Protein AF-A0A3N1J0K8-F1 (afdb_monomer)

Secondary structure (DSSP, 8-state):
-HHHHHHHHHHHHHHHHHHHHHHHH-HHHHHHHHHHHHHHHTT-HHHHHHHHHHHHHHHHHHHHHHHHHHHHHHHHH----TTSTTHHHHHHHHHHHHHHHHHHHHHHHTHHHHHHHHHHH--SHHHHHHHHHHHHHHHHHHHHHHHHHHHHHHHTT---GGG--

Solvent-accessible surface area (backbone atoms only — not comparable to full-atom values): 9276 Å² total; per-residue (Å²): 110,74,64,59,54,52,52,50,51,53,53,50,52,53,50,53,52,48,53,51,50,54,47,74,67,35,66,66,52,48,54,53,49,52,51,49,53,44,66,70,29,65,89,41,55,71,56,45,70,53,49,51,60,50,51,52,50,50,52,50,51,50,46,53,50,44,52,53,51,40,50,55,48,42,67,71,68,54,80,70,60,87,91,41,92,58,35,68,57,52,54,52,40,52,52,42,48,56,53,42,53,53,52,45,49,52,59,51,56,58,47,54,59,53,58,59,47,41,73,78,72,46,91,45,72,67,60,43,52,53,50,51,52,51,52,51,52,49,44,55,49,48,52,52,50,50,55,49,50,53,49,50,37,43,77,55,71,70,56,70,78,79,80,80,119

Mean predicted aligned error: 6.99 Å

Foldseek 3Di:
DVVVVVVVVLVVLVVVLVVLVVCLVDVVNLVVVLVVCCVVCVVPLVCVVVVVVVVLVVLLVVLVVLLVVLLVLLVVLFDDDPPDPSVVSVVVSLSSLSSSLSSLVSSLSVLVSVLVSCVVRPPDPVVNVVSVVVSVVSNVSSVVSSVVSQVSCVVRVNNCPPPPD

Sequence (165 aa):
MMEIVKGIGRRLALAMMELLTEMVISPYVWVGLLALVWYLFHPLPELFYIAEPGLFAAIAGLVLWRVRCTDRLSARVGTVRRGSVEEQEADKVLFQFDLTERIAFLAMALLIPAFCLSFMMLDTPWMLWLHHAFLALLLVWHYRLYRRLHRIKKARGYGDDNRLA

Radius of gyration: 19.27 Å; Cα contacts (8 Å, |Δi|>4): 89; chains: 1; bounding box: 50×27×55 Å

Structure (mmCIF, N/CA/C/O backbone):
data_AF-A0A3N1J0K8-F1
#
_entry.id   AF-A0A3N1J0K8-F1
#
loop_
_atom_site.group_PDB
_atom_site.id
_atom_site.type_symbol
_atom_site.label_atom_id
_atom_site.label_alt_id
_atom_site.label_comp_id
_atom_site.label_asym_id
_atom_site.label_entity_id
_atom_site.label_seq_id
_atom_site.pdbx_PDB_ins_code
_atom_site.Cartn_x
_atom_site.Cartn_y
_atom_site.Cartn_z
_atom_site.occupancy
_atom_site.B_iso_or_equiv
_atom_site.auth_seq_id
_atom_site.auth_comp_id
_atom_site.auth_asym_id
_atom_site.auth_atom_id
_atom_site.pdbx_PDB_model_num
ATOM 1 N N . MET A 1 1 ? -3.286 12.299 31.379 1.00 58.03 1 MET A N 1
ATOM 2 C CA . MET A 1 1 ? -2.022 12.587 30.654 1.00 58.03 1 MET A CA 1
ATOM 3 C C . MET A 1 1 ? -1.702 11.535 29.587 1.00 58.03 1 MET A C 1
ATOM 5 O O . MET A 1 1 ? -1.563 11.900 28.429 1.00 58.03 1 MET A O 1
ATOM 9 N N . MET A 1 2 ? -1.661 10.238 29.921 1.00 64.56 2 MET A N 1
ATOM 10 C CA . MET A 1 2 ? -1.313 9.174 28.960 1.00 64.56 2 MET A CA 1
ATOM 11 C C . MET A 1 2 ? -2.321 8.999 27.801 1.00 64.56 2 MET A C 1
ATOM 13 O O . MET A 1 2 ? -1.921 8.656 26.692 1.00 64.56 2 MET A O 1
ATOM 17 N N . GLU A 1 3 ? -3.611 9.282 28.013 1.00 65.19 3 GLU A N 1
ATOM 18 C CA . GLU A 1 3 ? -4.621 9.264 26.936 1.00 65.19 3 GLU A CA 1
ATOM 19 C C . GLU A 1 3 ? -4.502 10.439 25.964 1.00 65.19 3 GLU A C 1
ATOM 21 O O . GLU A 1 3 ? -4.636 10.249 24.759 1.00 65.19 3 GLU A O 1
ATOM 26 N N . ILE A 1 4 ? -4.159 11.629 26.465 1.00 70.75 4 ILE A N 1
ATOM 27 C CA . ILE A 1 4 ? -3.945 12.828 25.642 1.00 70.75 4 ILE A CA 1
ATOM 28 C C . ILE A 1 4 ? -2.750 12.605 24.707 1.00 70.75 4 ILE A C 1
ATOM 30 O O . ILE A 1 4 ? -2.847 12.848 23.508 1.00 70.75 4 ILE A O 1
ATOM 34 N N . VAL A 1 5 ? -1.656 12.037 25.227 1.00 71.56 5 VAL A N 1
ATOM 35 C CA . VAL A 1 5 ? -0.469 11.681 24.430 1.00 71.56 5 VAL A CA 1
ATOM 36 C C . VAL A 1 5 ? -0.805 10.632 23.362 1.00 71.56 5 VAL A C 1
ATOM 38 O O . VAL A 1 5 ? -0.408 10.779 22.206 1.00 71.56 5 VAL A O 1
ATOM 41 N N . LYS A 1 6 ? -1.593 9.600 23.703 1.00 74.75 6 LYS A N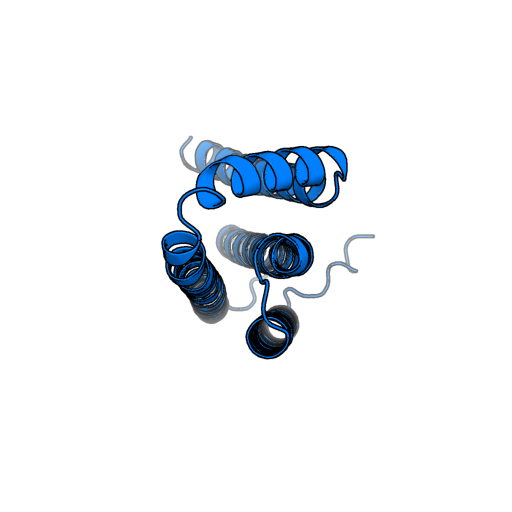 1
ATOM 42 C CA . LYS A 1 6 ? -2.061 8.596 22.728 1.00 74.75 6 LYS A CA 1
ATOM 43 C C . LYS A 1 6 ? -2.966 9.210 21.655 1.00 74.75 6 LYS A C 1
ATOM 45 O O . LYS A 1 6 ? -2.848 8.838 20.490 1.00 74.75 6 LYS A O 1
ATOM 50 N N . GLY A 1 7 ? -3.842 10.143 22.027 1.00 75.50 7 GLY A N 1
ATOM 51 C CA . GLY A 1 7 ? -4.710 10.871 21.100 1.00 75.50 7 GLY A CA 1
ATOM 52 C C . GLY A 1 7 ? -3.922 11.732 20.111 1.00 75.50 7 GLY A C 1
ATOM 53 O O . GLY A 1 7 ? -4.170 11.662 18.908 1.00 75.50 7 GLY A O 1
ATOM 54 N N . ILE A 1 8 ? -2.917 12.469 20.596 1.00 79.56 8 ILE A N 1
ATOM 55 C CA . ILE A 1 8 ? -2.005 13.258 19.752 1.00 79.56 8 ILE A CA 1
ATOM 56 C C . ILE A 1 8 ? -1.236 12.345 18.792 1.00 79.56 8 ILE A C 1
ATOM 58 O O . ILE A 1 8 ? -1.197 12.620 17.596 1.00 79.56 8 ILE A O 1
ATOM 62 N N . GLY A 1 9 ? -0.698 11.222 19.278 1.00 80.81 9 GLY A N 1
ATOM 63 C CA . GLY A 1 9 ? 0.033 10.268 18.439 1.00 80.81 9 GLY A CA 1
ATOM 64 C C . GLY A 1 9 ? -0.813 9.686 17.301 1.00 80.81 9 GLY A C 1
ATOM 65 O O . GLY A 1 9 ? -0.332 9.569 16.177 1.00 80.81 9 GLY A O 1
ATOM 66 N N . ARG A 1 10 ? -2.094 9.375 17.552 1.00 82.88 10 ARG A N 1
ATOM 67 C CA . ARG A 1 10 ? -3.024 8.915 16.502 1.00 82.88 10 ARG A CA 1
ATOM 68 C C . ARG A 1 10 ? -3.274 9.993 15.447 1.00 82.88 10 ARG A C 1
ATOM 70 O O . ARG A 1 10 ? -3.218 9.697 14.257 1.00 82.88 10 ARG A O 1
ATOM 77 N N . ARG A 1 11 ? -3.515 11.236 15.872 1.00 82.06 11 ARG A N 1
ATOM 78 C CA . ARG A 1 11 ? -3.716 12.366 14.949 1.00 82.06 11 ARG A CA 1
ATOM 79 C C . ARG A 1 11 ? -2.477 12.619 14.100 1.00 82.06 11 ARG A C 1
ATOM 81 O O . ARG A 1 11 ? -2.600 12.769 12.893 1.00 82.06 11 ARG A O 1
ATOM 88 N N . LEU A 1 12 ? -1.297 12.591 14.716 1.00 84.88 12 LEU A N 1
ATOM 89 C CA . LEU A 1 12 ? -0.031 12.766 14.014 1.00 84.88 12 LEU A CA 1
ATOM 90 C C . LEU A 1 12 ? 0.206 11.643 12.998 1.00 84.88 12 LEU A C 1
ATOM 92 O O . LEU A 1 12 ? 0.583 11.926 11.869 1.00 84.88 12 LEU A O 1
ATOM 96 N N . ALA A 1 13 ? -0.088 10.389 13.349 1.00 83.56 13 ALA A N 1
ATOM 97 C CA . ALA A 1 13 ? 0.015 9.274 12.411 1.00 83.56 13 ALA A CA 1
ATOM 98 C C . ALA A 1 13 ? -0.920 9.440 11.200 1.00 83.56 13 ALA A C 1
ATOM 100 O O . ALA A 1 13 ? -0.491 9.223 10.070 1.00 83.56 13 ALA A O 1
ATOM 101 N N . LEU A 1 14 ? -2.177 9.850 11.407 1.00 83.62 14 LEU A N 1
ATOM 102 C CA . LEU A 1 14 ? -3.100 10.112 10.297 1.00 83.62 14 LEU A CA 1
ATOM 103 C C . LEU A 1 14 ? -2.645 11.296 9.441 1.00 83.62 14 LEU A C 1
ATOM 105 O O . LEU A 1 14 ? -2.647 11.169 8.221 1.00 83.62 14 LEU A O 1
ATOM 109 N N . ALA A 1 15 ? -2.189 12.386 10.063 1.00 83.31 15 ALA A N 1
ATOM 110 C CA . ALA A 1 15 ? -1.660 13.553 9.361 1.00 83.31 15 ALA A CA 1
ATOM 111 C C . ALA A 1 15 ? -0.405 13.211 8.541 1.00 83.31 15 ALA A C 1
ATOM 113 O O . ALA A 1 15 ? -0.283 13.628 7.396 1.00 83.31 15 ALA A O 1
ATOM 114 N N . MET A 1 16 ? 0.502 12.388 9.078 1.00 86.06 16 MET A N 1
ATOM 115 C CA . MET A 1 16 ? 1.651 11.881 8.321 1.00 86.06 16 MET A CA 1
ATOM 116 C C . MET A 1 16 ? 1.202 11.048 7.119 1.00 86.06 16 MET A C 1
ATOM 118 O O . MET A 1 16 ? 1.747 11.201 6.033 1.00 86.06 16 MET A O 1
ATOM 122 N N . MET A 1 17 ? 0.200 10.182 7.285 1.00 86.12 17 MET A N 1
ATOM 123 C CA . MET A 1 17 ? -0.329 9.378 6.180 1.00 86.12 17 MET A CA 1
ATOM 124 C C . MET A 1 17 ? -1.039 10.227 5.126 1.00 86.12 17 MET A C 1
ATOM 126 O O . MET A 1 17 ? -1.003 9.889 3.948 1.00 86.12 17 MET A O 1
ATOM 130 N N . GLU A 1 18 ? -1.693 11.310 5.533 1.00 84.44 18 GLU A N 1
ATOM 131 C CA . GLU A 1 18 ? -2.292 12.298 4.636 1.00 84.44 18 GLU A CA 1
ATOM 132 C C . GLU A 1 18 ? -1.228 13.024 3.823 1.00 84.44 18 GLU A C 1
ATOM 134 O O . GLU A 1 18 ? -1.276 12.986 2.601 1.00 84.44 18 GLU A O 1
ATOM 139 N N . LEU A 1 19 ? -0.193 13.535 4.488 1.00 86.00 19 LEU A N 1
ATOM 140 C CA . LEU A 1 19 ? 0.949 14.161 3.833 1.00 86.00 19 LEU A CA 1
ATOM 141 C C . LEU A 1 19 ? 1.654 13.197 2.868 1.00 86.00 19 LEU A C 1
ATOM 143 O O . LEU A 1 19 ? 1.990 13.575 1.751 1.00 86.00 19 LEU A O 1
ATOM 147 N N . LEU A 1 20 ? 1.823 11.925 3.247 1.00 86.06 20 LEU A N 1
ATOM 148 C CA . LEU A 1 20 ? 2.346 10.898 2.340 1.00 86.06 20 LEU A CA 1
ATOM 149 C C . LEU A 1 20 ? 1.423 10.666 1.140 1.00 86.06 20 LEU A C 1
ATOM 151 O O . LEU A 1 20 ? 1.910 10.453 0.035 1.00 86.06 20 LEU A O 1
ATOM 155 N N . THR A 1 21 ? 0.108 10.714 1.344 1.00 84.12 21 THR A N 1
ATOM 156 C CA . THR A 1 21 ? -0.886 10.568 0.272 1.00 84.12 21 THR A CA 1
ATOM 157 C C . THR A 1 21 ? -0.820 11.748 -0.695 1.00 84.12 21 THR A C 1
ATOM 159 O O . THR A 1 21 ? -0.795 11.536 -1.903 1.00 84.12 21 THR A O 1
ATOM 162 N N . GLU A 1 22 ? -0.707 12.975 -0.187 1.00 84.88 22 GLU A N 1
ATOM 163 C CA . GLU A 1 22 ? -0.509 14.180 -0.998 1.00 84.88 22 GLU A CA 1
ATOM 164 C C . GLU A 1 22 ? 0.807 14.126 -1.780 1.00 84.88 22 GLU A C 1
ATOM 166 O O . GLU A 1 22 ? 0.832 14.393 -2.983 1.00 84.88 22 GLU A O 1
ATOM 171 N N . MET A 1 23 ? 1.898 13.704 -1.132 1.00 84.19 23 MET A N 1
ATOM 172 C CA . MET A 1 23 ? 3.190 13.497 -1.792 1.00 84.19 23 MET A CA 1
ATOM 173 C C . MET A 1 23 ? 3.098 12.458 -2.912 1.00 84.19 23 MET A C 1
ATOM 175 O O . MET A 1 23 ? 3.633 12.682 -3.992 1.00 84.19 23 MET A O 1
ATOM 179 N N . VAL A 1 24 ? 2.379 11.359 -2.680 1.00 83.88 24 VAL A N 1
ATOM 180 C CA . VAL A 1 24 ? 2.117 10.294 -3.662 1.00 83.88 24 VAL A CA 1
ATOM 181 C C . VAL A 1 24 ? 1.224 10.750 -4.819 1.00 83.88 24 VAL A C 1
ATOM 183 O O . VAL A 1 24 ? 1.204 10.110 -5.864 1.00 83.88 24 VAL A O 1
ATOM 186 N N . ILE A 1 25 ? 0.487 11.849 -4.687 1.00 82.12 25 ILE A N 1
ATOM 187 C CA . ILE A 1 25 ? -0.286 12.426 -5.796 1.00 82.12 25 ILE A CA 1
ATOM 188 C C . ILE A 1 25 ? 0.541 13.488 -6.540 1.00 82.12 25 ILE A C 1
ATOM 190 O O . ILE A 1 25 ? 0.294 13.757 -7.716 1.00 82.12 25 ILE A O 1
ATOM 194 N N . SER A 1 26 ? 1.557 14.066 -5.894 1.00 86.88 26 SER A N 1
ATOM 195 C CA . SER A 1 26 ? 2.379 15.127 -6.471 1.00 86.88 26 SER A CA 1
ATOM 196 C C . SER A 1 26 ? 3.279 14.620 -7.610 1.00 86.88 26 SER A C 1
ATOM 198 O O . SER A 1 26 ? 4.196 13.827 -7.372 1.00 86.88 26 SER A O 1
ATOM 200 N N . PRO A 1 27 ? 3.114 15.122 -8.849 1.00 83.00 27 PRO A N 1
ATOM 201 C CA . PRO A 1 27 ? 3.941 14.701 -9.979 1.00 83.00 27 PRO A CA 1
ATOM 202 C C . PRO A 1 27 ? 5.415 15.090 -9.802 1.00 83.00 27 PRO A C 1
ATOM 204 O O . PRO A 1 27 ? 6.300 14.366 -10.246 1.00 83.00 27 PRO A O 1
ATOM 207 N N . TYR A 1 28 ? 5.705 16.196 -9.109 1.00 88.31 28 TYR A N 1
ATOM 208 C CA . TYR A 1 28 ? 7.078 16.649 -8.869 1.00 88.31 28 TYR A CA 1
ATOM 209 C C . TYR A 1 28 ? 7.846 15.711 -7.939 1.00 88.31 28 TYR A C 1
ATOM 211 O O . TYR A 1 28 ? 9.022 15.431 -8.176 1.00 88.31 28 TYR A O 1
ATOM 219 N N . VAL A 1 29 ? 7.171 15.195 -6.905 1.00 86.50 29 VAL A N 1
ATOM 220 C CA . VAL A 1 29 ? 7.752 14.200 -5.996 1.00 86.50 29 VAL A CA 1
ATOM 221 C C . VAL A 1 29 ? 8.092 12.936 -6.776 1.00 86.50 29 VAL A C 1
ATOM 223 O O . VAL A 1 29 ? 9.187 12.402 -6.617 1.00 86.50 29 VAL A O 1
ATOM 226 N N . TRP A 1 30 ? 7.207 12.505 -7.680 1.00 85.06 30 TRP A N 1
ATOM 227 C CA . TRP A 1 30 ? 7.473 11.353 -8.536 1.00 85.06 30 TRP A CA 1
ATOM 228 C C . TRP A 1 30 ? 8.655 11.550 -9.464 1.00 85.06 30 TRP A C 1
ATOM 230 O O . TRP A 1 30 ? 9.516 10.680 -9.516 1.00 85.06 30 TRP A O 1
ATOM 240 N N . VAL A 1 31 ? 8.730 12.680 -10.167 1.00 87.00 31 VAL A N 1
ATOM 241 C CA . VAL A 1 31 ? 9.854 12.962 -11.071 1.00 87.00 31 VAL A CA 1
ATOM 242 C C . VAL A 1 31 ? 11.176 12.951 -10.303 1.00 87.00 31 VAL A C 1
ATOM 244 O O . VAL A 1 31 ? 12.125 12.301 -10.736 1.00 87.00 31 VAL A O 1
ATOM 247 N N . GLY A 1 32 ? 11.228 13.602 -9.137 1.00 88.75 32 GLY A N 1
ATOM 248 C CA . GLY A 1 32 ? 12.420 13.606 -8.289 1.00 88.75 32 GLY A CA 1
ATOM 249 C C . GLY A 1 32 ? 12.794 12.212 -7.778 1.00 88.75 32 GLY A C 1
ATOM 250 O O . GLY A 1 32 ? 13.961 11.827 -7.837 1.00 88.75 32 GLY A O 1
ATOM 251 N N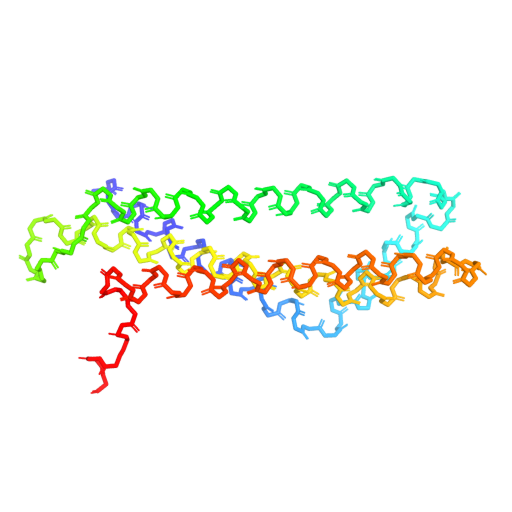 . LEU A 1 33 ? 11.811 11.431 -7.321 1.00 87.12 33 LEU A N 1
ATOM 252 C CA . LEU A 1 33 ? 12.035 10.073 -6.827 1.00 87.12 33 LEU A CA 1
ATOM 253 C C . LEU A 1 33 ? 12.503 9.133 -7.943 1.00 87.12 33 LEU A C 1
ATOM 255 O O . LEU A 1 33 ? 13.465 8.399 -7.747 1.00 87.12 33 LEU A O 1
ATOM 259 N N . LEU A 1 34 ? 11.856 9.170 -9.109 1.00 87.69 34 LEU A N 1
ATOM 260 C CA . LEU A 1 34 ? 12.237 8.368 -10.271 1.00 87.69 34 LEU A CA 1
ATOM 261 C C . LEU A 1 34 ? 13.654 8.718 -10.730 1.00 87.69 34 LEU A C 1
ATOM 263 O O . LEU A 1 34 ? 14.444 7.810 -10.964 1.00 87.69 34 LEU A O 1
ATOM 267 N N . ALA A 1 35 ? 14.007 10.007 -10.785 1.00 87.69 35 ALA A N 1
ATOM 268 C CA . ALA A 1 35 ? 15.359 10.444 -11.124 1.00 87.69 35 ALA A CA 1
ATOM 269 C C . ALA A 1 35 ? 16.401 9.956 -10.103 1.00 87.69 35 ALA A C 1
ATOM 271 O O . ALA A 1 35 ? 17.471 9.494 -10.493 1.00 87.69 35 ALA A O 1
ATOM 272 N N . LEU A 1 36 ? 16.082 10.011 -8.805 1.00 89.44 36 LEU A N 1
ATOM 273 C CA . LEU A 1 36 ? 16.962 9.528 -7.739 1.00 89.44 36 LEU A CA 1
ATOM 274 C C . LEU A 1 36 ? 17.159 8.009 -7.804 1.00 89.44 36 LEU A C 1
ATOM 276 O O . LEU A 1 36 ? 18.290 7.534 -7.746 1.00 89.44 36 LEU A O 1
ATOM 280 N N . VAL A 1 37 ? 16.069 7.248 -7.930 1.00 87.44 37 VAL A N 1
ATOM 281 C CA . VAL A 1 37 ? 16.120 5.786 -8.064 1.00 87.44 37 VAL A CA 1
ATOM 282 C C . VAL A 1 37 ? 16.891 5.415 -9.323 1.00 87.44 37 VAL A C 1
ATOM 284 O O . VAL A 1 37 ? 17.766 4.556 -9.268 1.00 87.44 37 VAL A O 1
ATOM 287 N N . TRP A 1 38 ? 16.635 6.107 -10.434 1.00 85.69 38 TRP A N 1
ATOM 288 C CA . TRP A 1 38 ? 17.373 5.888 -11.665 1.00 85.69 38 TRP A CA 1
ATOM 289 C C . TRP A 1 38 ? 18.871 6.134 -11.480 1.00 85.69 38 TRP A C 1
ATOM 291 O O . TRP A 1 38 ? 19.666 5.247 -11.762 1.00 85.69 38 TRP A O 1
ATOM 301 N N . TYR A 1 39 ? 19.261 7.268 -10.900 1.00 88.06 39 TYR A N 1
ATOM 302 C CA . TYR A 1 39 ? 20.663 7.594 -10.631 1.00 88.06 39 TYR A CA 1
ATOM 303 C C . TYR A 1 39 ? 21.366 6.560 -9.733 1.00 88.06 39 TYR A C 1
ATOM 305 O O . TYR A 1 39 ? 22.517 6.206 -9.982 1.00 88.06 39 TYR A O 1
ATOM 313 N N . LEU A 1 40 ? 20.680 6.055 -8.701 1.00 87.00 40 LEU A N 1
ATOM 314 C CA . LEU A 1 40 ? 21.244 5.084 -7.757 1.00 87.00 40 LEU A CA 1
ATOM 315 C C . LEU A 1 40 ? 21.395 3.680 -8.354 1.00 87.00 40 LEU A C 1
ATOM 317 O O . LEU A 1 40 ? 22.376 2.998 -8.062 1.00 87.00 40 LEU A O 1
ATOM 321 N N . PHE A 1 41 ? 20.427 3.240 -9.158 1.00 85.31 41 PHE A N 1
ATOM 322 C CA . PHE A 1 41 ? 20.342 1.853 -9.623 1.00 85.31 41 PHE A CA 1
ATOM 323 C C . PHE A 1 41 ? 20.790 1.640 -11.070 1.00 85.31 41 PHE A C 1
ATOM 325 O O . PHE A 1 41 ? 21.148 0.518 -11.416 1.00 85.31 41 PHE A O 1
ATOM 332 N N . HIS A 1 42 ? 20.866 2.690 -11.891 1.00 82.06 42 HIS A N 1
ATOM 333 C CA . HIS A 1 42 ? 21.431 2.611 -13.240 1.00 82.06 42 HIS A CA 1
ATOM 334 C C . HIS A 1 42 ? 22.827 1.958 -13.288 1.00 82.06 42 HIS A C 1
ATOM 336 O O . HIS A 1 42 ? 23.057 1.151 -14.187 1.00 82.06 42 HIS A O 1
ATOM 342 N N . PRO A 1 43 ? 23.790 2.248 -12.383 1.00 83.94 43 PRO A N 1
ATOM 343 C CA . PRO A 1 43 ? 25.098 1.589 -12.446 1.00 83.94 43 PRO A CA 1
ATOM 344 C C . PRO A 1 43 ? 25.062 0.106 -12.042 1.00 83.94 43 PRO A C 1
ATOM 346 O O . PRO A 1 43 ? 26.021 -0.611 -12.316 1.00 83.94 43 PRO A O 1
ATOM 349 N N . LEU A 1 44 ? 23.999 -0.357 -11.373 1.00 84.62 44 LEU A N 1
ATOM 350 C CA . LEU A 1 44 ? 23.877 -1.707 -10.813 1.00 84.62 44 LEU A CA 1
ATOM 351 C C . LEU A 1 44 ? 22.448 -2.249 -11.022 1.00 84.62 44 LEU A C 1
ATOM 353 O O . LEU A 1 44 ? 21.711 -2.441 -10.047 1.00 84.62 44 LEU A O 1
ATOM 357 N N . PRO A 1 45 ? 22.041 -2.527 -12.275 1.00 76.94 45 PRO A N 1
ATOM 358 C CA . PRO A 1 45 ? 20.675 -2.945 -12.584 1.00 76.94 45 PRO A CA 1
ATOM 359 C C . PRO A 1 45 ? 20.308 -4.269 -11.897 1.00 76.94 45 PRO A C 1
ATOM 361 O O . PRO A 1 45 ? 19.179 -4.442 -11.453 1.00 76.94 45 PRO A O 1
ATOM 364 N N . GLU A 1 46 ? 21.270 -5.174 -11.691 1.00 81.69 46 GLU A N 1
ATOM 365 C CA . GLU A 1 46 ? 21.082 -6.427 -10.939 1.00 81.69 46 GLU A CA 1
ATOM 366 C C . GLU A 1 46 ? 20.537 -6.208 -9.519 1.00 81.69 46 GLU A C 1
ATOM 368 O O . GLU A 1 46 ? 19.665 -6.951 -9.064 1.00 81.69 46 GLU A O 1
ATOM 373 N N . LEU A 1 47 ? 20.994 -5.157 -8.827 1.00 83.19 47 LEU A N 1
ATOM 374 C CA . LEU A 1 47 ? 20.489 -4.823 -7.496 1.00 83.19 47 LEU A CA 1
ATOM 375 C C . LEU A 1 47 ? 19.040 -4.351 -7.546 1.00 83.19 47 LEU A C 1
ATOM 377 O O . LEU A 1 47 ? 18.278 -4.673 -6.638 1.00 83.19 47 LEU A O 1
ATOM 381 N N . PHE A 1 48 ? 18.648 -3.630 -8.596 1.00 81.88 48 PHE A N 1
ATOM 382 C CA . PHE A 1 48 ? 17.268 -3.195 -8.784 1.00 81.88 48 PHE A CA 1
ATOM 383 C C . PHE A 1 48 ? 16.323 -4.397 -8.904 1.00 81.88 48 PHE A C 1
ATOM 385 O O . PHE A 1 48 ? 15.326 -4.468 -8.183 1.00 81.88 48 PHE A O 1
ATOM 392 N N . TYR A 1 49 ? 16.703 -5.398 -9.706 1.00 78.31 49 TYR A N 1
ATOM 393 C CA . TYR A 1 49 ? 15.919 -6.621 -9.910 1.00 78.31 49 TYR A CA 1
ATOM 394 C C . TYR A 1 49 ? 15.688 -7.446 -8.640 1.00 78.31 49 TYR A C 1
ATOM 396 O O . TYR A 1 49 ? 14.708 -8.183 -8.563 1.00 78.31 49 TYR A O 1
ATOM 404 N N . ILE A 1 50 ? 16.577 -7.353 -7.650 1.00 83.75 50 ILE A N 1
ATOM 405 C CA . ILE A 1 50 ? 16.440 -8.068 -6.373 1.00 83.75 50 ILE A CA 1
ATOM 406 C C . ILE A 1 50 ? 15.740 -7.185 -5.334 1.00 83.75 50 ILE A C 1
ATOM 408 O O . ILE A 1 50 ? 14.864 -7.650 -4.597 1.00 83.75 50 ILE A O 1
ATOM 412 N N . ALA A 1 51 ? 16.116 -5.907 -5.273 1.00 86.56 51 ALA A N 1
ATOM 413 C CA . ALA A 1 51 ? 15.609 -4.966 -4.286 1.00 86.56 51 A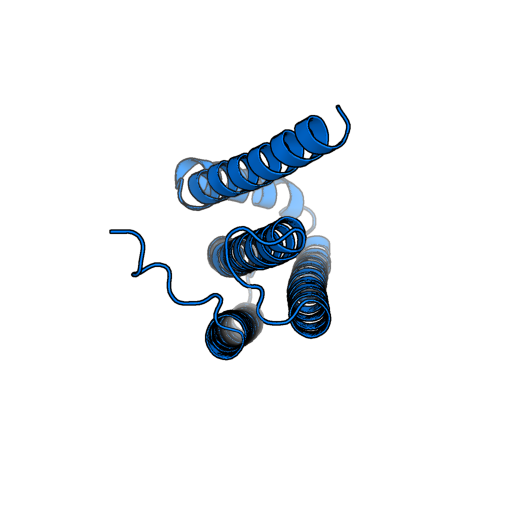LA A CA 1
ATOM 414 C C . ALA A 1 51 ? 14.120 -4.675 -4.485 1.00 86.56 51 ALA A C 1
ATOM 416 O O . ALA A 1 51 ? 13.376 -4.627 -3.506 1.00 86.56 51 ALA A O 1
ATOM 417 N N . GLU A 1 52 ? 13.668 -4.516 -5.729 1.00 89.00 52 GLU A N 1
ATOM 418 C CA . GLU A 1 52 ? 12.283 -4.159 -6.020 1.00 89.00 52 GLU A CA 1
ATOM 419 C C . GLU A 1 52 ? 11.285 -5.261 -5.604 1.00 89.00 52 GLU A C 1
ATOM 421 O O . GLU A 1 52 ? 10.379 -4.964 -4.815 1.00 89.00 52 GLU A O 1
ATOM 426 N N . PRO A 1 53 ? 11.434 -6.540 -6.012 1.00 88.06 53 PRO A N 1
ATOM 427 C CA . PRO A 1 53 ? 10.558 -7.605 -5.528 1.00 88.06 53 PRO A CA 1
ATOM 428 C C . PRO A 1 53 ? 10.616 -7.770 -4.008 1.00 88.06 53 PRO A C 1
ATOM 430 O O . PRO A 1 53 ? 9.585 -8.021 -3.384 1.00 88.06 53 PRO A O 1
ATOM 433 N N . GLY A 1 54 ? 11.795 -7.595 -3.398 1.00 91.56 54 GLY A N 1
ATOM 434 C CA . GLY A 1 54 ? 11.961 -7.631 -1.944 1.00 91.56 54 GLY A CA 1
ATOM 435 C C . GLY A 1 54 ? 11.174 -6.526 -1.236 1.00 91.56 54 GLY A C 1
ATOM 436 O O . GLY A 1 54 ? 10.459 -6.792 -0.266 1.00 91.56 54 GLY A O 1
ATOM 437 N N . LEU A 1 55 ? 11.236 -5.300 -1.760 1.00 91.88 55 LEU A N 1
ATOM 438 C CA . LEU A 1 55 ? 10.467 -4.159 -1.270 1.00 91.88 55 LEU A CA 1
ATOM 439 C C . LEU A 1 55 ? 8.962 -4.416 -1.396 1.00 91.88 55 LEU A C 1
ATOM 441 O O . LEU A 1 55 ? 8.226 -4.253 -0.421 1.00 91.88 55 LEU A O 1
ATOM 445 N N . PHE A 1 56 ? 8.496 -4.879 -2.558 1.00 93.19 56 PHE A N 1
ATOM 446 C CA . PHE A 1 56 ? 7.080 -5.186 -2.757 1.00 93.19 56 PHE A CA 1
ATOM 447 C C . PHE A 1 56 ? 6.598 -6.351 -1.891 1.00 93.19 56 PHE A C 1
ATOM 449 O O . PHE A 1 56 ? 5.491 -6.287 -1.354 1.00 93.19 56 PHE A O 1
ATOM 456 N N . ALA A 1 57 ? 7.420 -7.378 -1.674 1.00 93.19 57 ALA A N 1
ATOM 457 C CA . ALA A 1 57 ? 7.106 -8.465 -0.752 1.00 93.19 57 ALA A CA 1
ATOM 458 C C . ALA A 1 57 ? 6.981 -7.961 0.695 1.00 93.19 57 ALA A C 1
ATOM 460 O O . ALA A 1 57 ? 6.048 -8.350 1.403 1.00 93.19 57 ALA A O 1
ATOM 461 N N . ALA A 1 58 ? 7.866 -7.056 1.126 1.00 94.00 58 ALA A N 1
ATOM 462 C CA . ALA A 1 58 ? 7.796 -6.434 2.445 1.00 94.00 58 ALA A CA 1
ATOM 463 C C . ALA A 1 58 ? 6.534 -5.568 2.605 1.00 94.00 58 ALA A C 1
ATOM 465 O O . ALA A 1 58 ? 5.823 -5.697 3.604 1.00 94.00 58 ALA A O 1
ATOM 466 N N . ILE A 1 59 ? 6.204 -4.743 1.604 1.00 93.31 59 ILE A N 1
ATOM 467 C CA . ILE A 1 59 ? 4.990 -3.911 1.592 1.00 93.31 59 ILE A CA 1
ATOM 468 C C . ILE A 1 59 ? 3.733 -4.787 1.604 1.00 93.31 59 ILE A C 1
ATOM 470 O O . ILE A 1 59 ? 2.822 -4.556 2.402 1.00 93.31 59 ILE A O 1
ATOM 474 N N . ALA A 1 60 ? 3.678 -5.826 0.770 1.00 92.31 60 ALA A N 1
ATOM 475 C CA . ALA A 1 60 ? 2.573 -6.775 0.757 1.00 92.31 60 ALA A CA 1
ATOM 476 C C . ALA A 1 60 ? 2.432 -7.4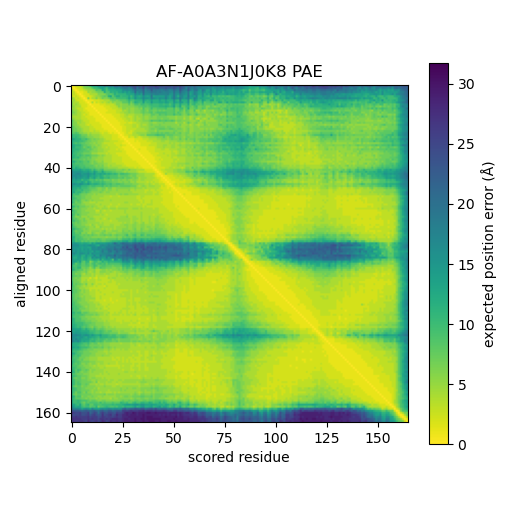66 2.124 1.00 92.31 60 ALA A C 1
ATOM 478 O O . ALA A 1 60 ? 1.351 -7.467 2.718 1.00 92.31 60 ALA A O 1
ATOM 479 N N . GLY A 1 61 ? 3.529 -7.976 2.687 1.00 93.88 61 GLY A N 1
ATOM 480 C CA . GLY A 1 61 ? 3.555 -8.563 4.026 1.00 93.88 61 GLY A CA 1
ATOM 481 C C . GLY A 1 61 ? 3.017 -7.609 5.096 1.00 93.88 61 GLY A C 1
ATOM 482 O O . GLY A 1 61 ? 2.167 -8.004 5.900 1.00 93.88 61 GLY A O 1
ATOM 483 N N . LEU A 1 62 ? 3.434 -6.340 5.053 1.00 93.50 62 LEU A N 1
ATOM 484 C CA . LEU A 1 62 ? 2.961 -5.289 5.950 1.00 93.50 62 LEU A CA 1
ATOM 485 C C . LEU A 1 62 ? 1.450 -5.069 5.809 1.00 93.50 62 LEU A C 1
ATOM 487 O O . LEU A 1 62 ? 0.739 -5.119 6.812 1.00 93.50 62 LEU A O 1
ATOM 491 N N . VAL A 1 63 ? 0.936 -4.874 4.591 1.00 92.88 63 VAL A N 1
ATOM 492 C CA . VAL A 1 63 ? -0.504 -4.669 4.343 1.00 92.88 63 VAL A CA 1
ATOM 493 C C . VAL A 1 63 ? -1.311 -5.864 4.847 1.00 92.88 63 VAL A C 1
ATOM 495 O O . VAL A 1 63 ? -2.294 -5.691 5.570 1.00 92.88 63 VAL A O 1
ATOM 498 N N . LEU A 1 64 ? -0.883 -7.089 4.531 1.00 93.19 64 LEU A N 1
ATOM 499 C CA . LEU A 1 64 ? -1.559 -8.307 4.976 1.00 93.19 64 LEU A CA 1
ATOM 500 C C . LEU A 1 64 ? -1.574 -8.424 6.502 1.00 93.19 64 LEU A C 1
ATOM 502 O O . LEU A 1 64 ? -2.604 -8.760 7.093 1.00 93.19 64 LEU A O 1
ATOM 506 N N . TRP A 1 65 ? -0.435 -8.161 7.142 1.00 94.06 65 TRP A N 1
ATOM 507 C CA . TRP A 1 65 ? -0.317 -8.177 8.593 1.00 94.06 65 TRP A CA 1
ATOM 508 C C . TRP A 1 65 ? -1.235 -7.136 9.236 1.00 94.06 65 TRP A C 1
ATOM 510 O O . TRP A 1 65 ? -1.988 -7.475 10.149 1.00 94.06 65 TRP A O 1
ATOM 520 N N . ARG A 1 66 ? -1.259 -5.905 8.712 1.00 92.50 66 ARG A N 1
ATOM 521 C CA . ARG A 1 66 ? -2.135 -4.827 9.191 1.00 92.50 66 ARG A CA 1
ATOM 522 C C . ARG A 1 66 ? -3.609 -5.195 9.054 1.00 92.50 66 ARG A C 1
ATOM 524 O O . ARG A 1 66 ? -4.331 -5.111 10.041 1.00 92.50 66 ARG A O 1
ATOM 531 N N . VAL A 1 67 ? -4.038 -5.708 7.897 1.00 90.62 67 VAL A N 1
ATOM 532 C CA . VAL A 1 67 ? -5.417 -6.190 7.690 1.00 90.62 67 VAL A CA 1
ATOM 533 C C . VAL A 1 67 ? -5.783 -7.271 8.711 1.00 90.62 67 VAL A C 1
ATOM 535 O O . VAL A 1 67 ? -6.847 -7.198 9.320 1.00 90.62 67 VAL A O 1
ATOM 538 N N . ARG A 1 68 ? -4.901 -8.250 8.956 1.00 91.69 68 ARG A N 1
ATOM 539 C CA . ARG A 1 68 ? -5.141 -9.313 9.951 1.00 91.69 68 ARG A CA 1
ATOM 540 C C . ARG A 1 68 ? -5.207 -8.781 11.382 1.00 91.69 68 ARG A C 1
ATOM 542 O O . ARG A 1 68 ? -6.040 -9.245 12.158 1.00 91.69 68 ARG A O 1
ATOM 549 N N . CYS A 1 69 ? -4.334 -7.848 11.750 1.00 90.12 69 CYS A N 1
ATOM 550 C CA . CYS A 1 69 ? -4.349 -7.233 13.075 1.00 90.12 69 CYS A CA 1
ATOM 551 C C . CYS A 1 69 ? -5.627 -6.419 13.297 1.00 90.12 69 CYS A C 1
ATOM 553 O O . CYS A 1 69 ? -6.243 -6.551 14.352 1.00 90.12 69 CYS A O 1
ATOM 555 N N . THR A 1 70 ? -6.055 -5.641 12.302 1.00 89.88 70 THR A N 1
ATOM 556 C CA . THR A 1 70 ? -7.292 -4.853 12.358 1.00 89.88 70 THR A CA 1
ATOM 557 C C . THR A 1 70 ? -8.524 -5.752 12.446 1.00 89.88 70 THR A C 1
ATOM 559 O O . THR A 1 70 ? -9.375 -5.530 13.302 1.00 89.88 70 THR A O 1
ATOM 562 N N . ASP A 1 71 ? -8.582 -6.828 11.655 1.00 89.06 71 ASP A N 1
ATOM 563 C CA . ASP A 1 71 ? -9.659 -7.825 11.724 1.00 89.06 71 ASP A CA 1
ATOM 564 C C . ASP A 1 71 ? -9.746 -8.457 13.124 1.00 89.06 71 ASP A C 1
ATOM 566 O O . ASP A 1 71 ? -10.789 -8.397 13.776 1.00 89.06 71 ASP A O 1
ATOM 570 N N . ARG A 1 72 ? -8.617 -8.952 13.656 1.00 88.38 72 ARG A N 1
ATOM 571 C CA . ARG A 1 72 ? -8.539 -9.530 15.010 1.00 88.38 72 ARG A CA 1
ATOM 572 C C . ARG A 1 72 ? -8.939 -8.544 16.102 1.00 88.38 72 ARG A C 1
ATOM 574 O O . ARG A 1 72 ? -9.593 -8.948 17.059 1.00 88.38 72 ARG A O 1
ATOM 581 N N . LEU A 1 73 ? -8.532 -7.281 15.986 1.00 86.81 73 LEU A N 1
ATOM 582 C CA . LEU A 1 73 ? -8.899 -6.248 16.950 1.00 86.81 73 LEU A CA 1
ATOM 583 C C . LEU A 1 73 ? -10.405 -5.966 16.893 1.00 86.81 73 LEU A C 1
ATOM 585 O O . LEU A 1 73 ? -11.058 -5.983 17.931 1.00 86.81 73 LEU A O 1
ATOM 589 N N . SER A 1 74 ? -10.962 -5.798 15.690 1.00 86.06 74 SER A N 1
ATOM 590 C CA . SER A 1 74 ? -12.399 -5.560 15.500 1.00 86.06 74 SER A CA 1
ATOM 591 C C . SER A 1 74 ? -13.257 -6.724 16.007 1.00 86.06 74 SER A C 1
ATOM 593 O O . SER A 1 74 ? -14.323 -6.515 16.575 1.00 86.06 74 SER A O 1
ATOM 595 N N . ALA A 1 75 ? -12.767 -7.960 15.861 1.00 84.44 75 ALA A N 1
ATOM 596 C CA . ALA A 1 75 ? -13.449 -9.157 16.334 1.00 84.44 75 ALA A CA 1
ATOM 597 C C . ALA A 1 75 ? -13.463 -9.277 17.865 1.00 84.44 75 ALA A C 1
ATOM 599 O O . ALA A 1 75 ? -14.394 -9.868 18.402 1.00 84.44 75 ALA A O 1
ATOM 600 N N . ARG A 1 76 ? -12.445 -8.745 18.556 1.00 85.50 76 ARG A N 1
ATOM 601 C CA . ARG A 1 76 ? -12.368 -8.757 20.026 1.00 85.50 76 ARG A CA 1
ATOM 602 C C . ARG A 1 76 ? -13.261 -7.701 20.669 1.00 85.50 76 ARG A C 1
ATOM 604 O O . ARG A 1 76 ? -13.873 -7.999 21.682 1.00 85.50 76 ARG A O 1
ATOM 611 N N . VAL A 1 77 ? -13.304 -6.499 20.096 1.00 82.25 77 VAL A N 1
ATOM 612 C CA . VAL A 1 77 ? -14.055 -5.364 20.660 1.00 82.25 77 VAL A CA 1
ATOM 613 C C . VAL A 1 77 ? -15.553 -5.468 20.344 1.00 82.25 77 VAL A C 1
ATOM 615 O O . VAL A 1 77 ? -16.381 -5.136 21.182 1.00 82.25 77 VAL A O 1
ATOM 618 N N . GLY A 1 78 ? -15.926 -5.981 19.166 1.00 74.38 78 GLY A N 1
ATOM 619 C CA . GLY A 1 78 ? -17.336 -6.082 18.773 1.00 74.38 78 GLY A CA 1
ATOM 620 C C . GLY A 1 78 ? -17.996 -4.713 18.554 1.00 74.38 78 GLY A C 1
ATOM 621 O O . GLY A 1 78 ? -17.321 -3.725 18.283 1.00 74.38 78 GLY A O 1
ATOM 622 N N . THR A 1 79 ? -19.327 -4.653 18.618 1.00 69.00 79 THR A N 1
ATOM 623 C CA . THR A 1 79 ? -20.092 -3.402 18.467 1.00 69.00 79 THR A CA 1
ATOM 624 C C . THR A 1 79 ? -20.385 -2.793 19.830 1.00 69.00 79 THR A C 1
ATOM 626 O O . THR A 1 79 ? -21.068 -3.414 20.644 1.00 69.00 79 THR A O 1
ATOM 629 N N . VAL A 1 80 ? -19.922 -1.567 20.055 1.00 68.44 80 VAL A N 1
ATOM 630 C CA . VAL A 1 80 ? -20.061 -0.862 21.334 1.00 68.44 80 VAL A CA 1
ATOM 631 C C . VAL A 1 80 ? -21.108 0.251 21.225 1.00 68.44 80 VAL A C 1
ATOM 633 O O . VAL A 1 80 ? -21.222 0.912 20.191 1.00 68.44 80 VAL A O 1
ATOM 636 N N . ARG A 1 81 ? -21.889 0.473 22.291 1.00 65.31 81 ARG A N 1
ATOM 637 C CA . ARG A 1 81 ? -22.877 1.562 22.354 1.00 65.31 81 ARG A CA 1
ATOM 638 C C . ARG A 1 81 ? -22.179 2.901 22.618 1.00 65.31 81 ARG A C 1
ATOM 640 O O . ARG A 1 81 ? -21.347 3.003 23.515 1.00 65.31 81 ARG A O 1
ATOM 647 N N . ARG A 1 82 ? -22.563 3.938 21.871 1.00 61.09 82 ARG A N 1
ATOM 648 C CA . ARG A 1 82 ? -22.073 5.317 22.042 1.00 61.09 82 ARG A CA 1
ATOM 649 C C . ARG A 1 82 ? -22.344 5.830 23.465 1.00 61.09 82 ARG A C 1
ATOM 651 O O . ARG A 1 82 ? -23.449 5.623 23.971 1.00 61.09 82 ARG A O 1
ATOM 658 N N . GLY A 1 83 ? -21.365 6.480 24.093 1.00 62.78 83 GLY A N 1
ATOM 659 C CA . GLY A 1 83 ? -21.425 6.971 25.474 1.00 62.78 83 GLY A CA 1
ATOM 660 C C . GLY A 1 83 ? -21.125 5.924 26.554 1.00 62.78 83 GLY A C 1
ATOM 661 O O . GLY A 1 83 ? -21.288 6.216 27.738 1.00 62.78 83 GLY A O 1
ATOM 662 N N . SER A 1 84 ? -20.728 4.705 26.178 1.00 69.12 84 SER A N 1
ATOM 663 C CA . SER A 1 84 ? -20.286 3.679 27.131 1.00 69.12 84 SER A CA 1
ATOM 664 C C . SER A 1 84 ? -18.789 3.801 27.435 1.00 69.12 84 SER A C 1
ATOM 666 O O . SER A 1 84 ? -18.024 4.384 26.670 1.00 69.12 84 SER A O 1
ATOM 668 N N . VAL A 1 85 ? -18.350 3.202 28.544 1.00 68.88 85 VAL A N 1
ATOM 669 C CA . VAL A 1 85 ? -16.932 3.178 28.957 1.00 68.88 85 VAL A CA 1
ATOM 670 C C . VAL A 1 85 ? -16.039 2.493 27.904 1.00 68.88 85 VAL A C 1
ATOM 672 O O . VAL A 1 85 ? -14.850 2.780 27.803 1.00 68.88 85 VAL A O 1
ATOM 675 N N . GLU A 1 86 ? -16.628 1.637 27.070 1.00 74.50 86 GLU A N 1
ATOM 676 C CA . GLU A 1 86 ? -15.966 0.865 26.014 1.00 74.50 86 GLU A CA 1
ATOM 677 C C . GLU A 1 86 ? -15.801 1.657 24.695 1.00 74.50 86 GLU A C 1
ATOM 679 O O . GLU A 1 86 ? -15.149 1.182 23.763 1.00 74.50 86 GLU A O 1
ATOM 684 N N . GLU A 1 87 ? -16.355 2.875 24.582 1.00 77.06 87 GLU A N 1
ATOM 685 C CA . GLU A 1 87 ? -16.305 3.705 23.360 1.00 77.06 87 GLU A CA 1
ATOM 686 C C . GLU A 1 87 ? -14.863 3.994 22.908 1.00 77.06 87 GLU A C 1
ATOM 688 O O . GLU A 1 87 ? -14.553 3.958 21.715 1.00 77.06 87 GLU A O 1
ATOM 693 N N . GLN A 1 88 ? -13.935 4.149 23.856 1.00 77.19 88 GLN A N 1
ATOM 694 C CA . GLN A 1 88 ? -12.514 4.339 23.550 1.00 77.19 88 GLN A CA 1
ATOM 695 C C . GLN A 1 88 ? -11.880 3.147 22.808 1.00 77.19 88 GLN A C 1
ATOM 697 O O . GLN A 1 88 ? -10.910 3.315 22.051 1.00 77.19 88 GLN A O 1
ATOM 702 N N . GLU A 1 89 ? -12.387 1.931 23.029 1.00 80.69 89 GLU A N 1
ATOM 703 C CA . GLU A 1 89 ? -11.918 0.738 22.326 1.00 80.69 89 GLU A CA 1
ATOM 704 C C . GLU A 1 89 ? -12.446 0.699 20.891 1.00 80.69 89 GLU A C 1
ATOM 706 O O . GLU A 1 89 ? -11.693 0.360 19.973 1.00 80.69 89 GLU A O 1
ATOM 711 N N . ALA A 1 90 ? -13.688 1.136 20.675 1.00 81.44 90 ALA A N 1
ATOM 712 C CA . ALA A 1 90 ? -14.272 1.287 19.345 1.00 81.44 90 ALA A CA 1
ATOM 713 C C . ALA A 1 90 ? -13.543 2.361 18.514 1.00 81.44 90 ALA A C 1
ATOM 715 O O . ALA A 1 90 ? -13.187 2.104 17.363 1.00 81.44 90 ALA A O 1
ATOM 716 N N . ASP A 1 91 ? -13.191 3.503 19.112 1.00 82.25 91 ASP A N 1
ATOM 717 C CA . ASP A 1 91 ? -12.378 4.541 18.456 1.00 82.25 91 ASP A CA 1
ATOM 718 C C . ASP A 1 91 ? -10.996 4.024 18.045 1.00 82.25 91 ASP A C 1
ATOM 720 O O . ASP A 1 91 ? -10.436 4.385 17.004 1.00 82.25 91 ASP A O 1
ATOM 724 N N . LYS A 1 92 ? -10.406 3.147 18.866 1.00 84.50 92 LYS A N 1
ATOM 725 C CA . LYS A 1 92 ? -9.135 2.499 18.533 1.00 84.50 92 LYS A CA 1
ATOM 726 C C . LYS A 1 92 ? -9.289 1.567 17.332 1.00 84.50 92 LYS A C 1
ATOM 728 O O . LYS A 1 92 ? -8.373 1.513 16.514 1.00 84.50 92 LYS A O 1
ATOM 733 N N . VAL A 1 93 ? -10.400 0.839 17.228 1.00 87.25 93 VAL A N 1
ATOM 734 C CA . VAL A 1 93 ? -10.699 -0.027 16.078 1.00 87.25 93 VAL A CA 1
ATOM 735 C C . VAL A 1 93 ? -10.858 0.806 14.805 1.00 87.25 93 VAL A C 1
ATOM 737 O O . VAL A 1 93 ? -10.198 0.498 13.812 1.00 87.25 93 VAL A O 1
ATOM 740 N N . LEU A 1 94 ? -11.641 1.889 14.853 1.00 86.19 94 LEU A N 1
ATOM 741 C CA . LEU A 1 94 ? -11.830 2.818 13.730 1.00 86.19 94 LEU A CA 1
ATOM 742 C C . LEU A 1 94 ? -10.501 3.393 13.234 1.00 86.19 94 LEU A C 1
ATOM 744 O O . LEU A 1 94 ? -10.173 3.265 12.057 1.00 86.19 94 LEU A O 1
ATOM 748 N N . PHE A 1 95 ? -9.663 3.890 14.148 1.00 87.44 95 PHE A N 1
ATOM 749 C CA . PHE A 1 95 ? -8.322 4.369 13.805 1.00 87.44 95 PHE A CA 1
ATOM 750 C C . PHE A 1 95 ? -7.472 3.304 13.090 1.00 87.44 95 PHE A C 1
ATOM 752 O O . PHE A 1 95 ? -6.732 3.614 12.156 1.00 87.44 95 PHE A O 1
ATOM 759 N N . GLN A 1 96 ? -7.543 2.037 13.517 1.00 89.44 96 GLN A N 1
ATOM 760 C CA . GLN A 1 96 ? -6.790 0.966 12.858 1.00 89.44 96 GLN A CA 1
ATOM 761 C C . GLN A 1 96 ? -7.338 0.653 11.464 1.00 89.44 96 GLN A C 1
ATOM 763 O O . GLN A 1 96 ? -6.533 0.361 10.576 1.00 89.44 96 GLN A O 1
ATOM 768 N N . PHE A 1 97 ? -8.656 0.732 11.253 1.00 89.94 97 PHE A N 1
ATOM 769 C CA . PHE A 1 97 ? -9.254 0.614 9.922 1.00 89.94 97 PHE A CA 1
ATOM 770 C C . PHE A 1 97 ? -8.750 1.718 8.996 1.00 89.94 97 PHE A C 1
ATOM 772 O O . PHE A 1 97 ? -8.138 1.390 7.981 1.00 89.94 97 PHE A O 1
ATOM 779 N N . ASP A 1 98 ? -8.881 2.984 9.388 1.00 87.94 98 ASP A N 1
ATOM 780 C CA . ASP A 1 98 ? -8.477 4.126 8.559 1.00 87.94 98 ASP A CA 1
ATOM 781 C C . ASP A 1 98 ? -6.978 4.100 8.238 1.00 87.94 98 ASP A C 1
ATOM 783 O O . ASP A 1 98 ? -6.563 4.284 7.093 1.00 87.94 98 ASP A O 1
ATOM 787 N N . LEU A 1 99 ? -6.139 3.791 9.232 1.00 89.12 99 LEU A N 1
ATOM 788 C CA . LEU A 1 99 ? -4.700 3.651 9.017 1.00 89.12 99 LEU A CA 1
ATOM 789 C C . LEU A 1 99 ? -4.384 2.507 8.041 1.00 89.12 99 LEU A C 1
ATOM 791 O O . LEU A 1 99 ? -3.499 2.632 7.199 1.00 89.12 99 LEU A O 1
ATOM 795 N N . THR A 1 100 ? -5.092 1.380 8.142 1.00 90.94 100 THR A N 1
ATOM 796 C CA . THR A 1 100 ? -4.880 0.236 7.241 1.00 90.94 100 THR A CA 1
ATOM 797 C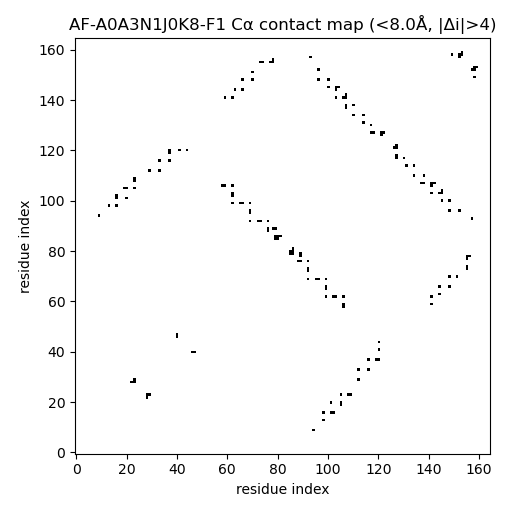 C . THR A 1 100 ? -5.354 0.546 5.820 1.00 90.94 100 THR A C 1
ATOM 799 O O . THR A 1 100 ? -4.675 0.162 4.870 1.00 90.94 100 THR A O 1
ATOM 802 N N . GLU A 1 101 ? -6.467 1.266 5.665 1.00 90.56 101 GLU A N 1
ATOM 803 C CA . GLU A 1 101 ? -6.962 1.733 4.366 1.00 90.56 101 GLU A CA 1
ATOM 804 C C . GLU A 1 101 ? -5.946 2.657 3.686 1.00 90.56 101 GLU A C 1
ATOM 806 O O . GLU A 1 101 ? -5.592 2.416 2.531 1.00 90.56 101 GLU A O 1
ATOM 811 N N . ARG A 1 102 ? -5.392 3.636 4.414 1.00 88.81 102 ARG A N 1
ATOM 812 C CA . ARG A 1 102 ? -4.354 4.542 3.892 1.00 88.81 102 ARG A CA 1
ATOM 813 C C . ARG A 1 102 ? -3.072 3.799 3.503 1.00 88.81 102 ARG A C 1
ATOM 815 O O . ARG A 1 102 ? -2.527 4.050 2.435 1.00 88.81 102 ARG A O 1
ATOM 822 N N . ILE A 1 103 ? -2.607 2.844 4.317 1.00 90.00 103 ILE A N 1
ATOM 823 C CA . ILE A 1 103 ? -1.430 2.017 3.976 1.00 90.00 103 ILE A CA 1
ATOM 824 C C . ILE A 1 103 ? -1.693 1.190 2.709 1.00 90.00 103 ILE A C 1
ATOM 826 O O . ILE A 1 103 ? -0.835 1.120 1.832 1.00 90.00 103 ILE A O 1
ATOM 830 N N . ALA A 1 104 ? -2.872 0.571 2.592 1.00 90.75 104 ALA A N 1
ATOM 831 C CA . ALA A 1 104 ? -3.233 -0.202 1.405 1.00 90.75 104 ALA A CA 1
ATOM 832 C C . ALA A 1 104 ? -3.320 0.682 0.151 1.00 90.75 104 ALA A C 1
ATOM 834 O O . ALA A 1 104 ? -2.879 0.259 -0.916 1.00 90.75 104 ALA A O 1
ATOM 835 N N . PHE A 1 105 ? -3.845 1.904 0.283 1.00 89.31 105 PHE A N 1
ATOM 836 C CA . PHE A 1 105 ? -3.880 2.888 -0.796 1.00 89.31 105 PHE A CA 1
ATOM 837 C C . PHE A 1 105 ? -2.474 3.285 -1.259 1.00 89.31 105 PHE A C 1
ATOM 839 O O . PHE A 1 105 ? -2.173 3.158 -2.444 1.00 89.31 105 PHE A O 1
ATOM 846 N N . LEU A 1 106 ? -1.590 3.679 -0.335 1.00 90.44 106 LEU A N 1
ATOM 847 C CA . LEU A 1 106 ? -0.204 4.036 -0.663 1.00 90.44 106 LEU A CA 1
ATOM 848 C C . LEU A 1 106 ? 0.540 2.877 -1.340 1.00 90.44 106 LEU A C 1
ATOM 850 O O . LEU A 1 106 ? 1.263 3.093 -2.307 1.00 90.44 106 LEU A O 1
ATOM 854 N N . ALA A 1 107 ? 0.321 1.640 -0.881 1.00 91.06 107 ALA A N 1
ATOM 855 C CA . ALA A 1 107 ? 0.913 0.454 -1.496 1.00 91.06 107 ALA A CA 1
ATOM 856 C C . ALA A 1 107 ? 0.465 0.257 -2.955 1.00 91.06 107 ALA A C 1
ATOM 858 O O . ALA A 1 107 ? 1.287 -0.083 -3.799 1.00 91.06 107 ALA A O 1
ATOM 859 N N . MET A 1 108 ? -0.815 0.499 -3.268 1.00 91.69 108 MET A N 1
ATOM 860 C CA . MET A 1 108 ? -1.302 0.466 -4.654 1.00 91.69 108 MET A CA 1
ATOM 861 C C . MET A 1 108 ? -0.715 1.606 -5.487 1.00 91.69 108 MET A C 1
ATOM 863 O O . MET A 1 108 ? -0.330 1.389 -6.632 1.00 91.69 108 MET A O 1
ATOM 867 N N . ALA A 1 109 ? -0.622 2.808 -4.919 1.00 90.00 109 ALA A N 1
ATOM 868 C CA . ALA A 1 109 ? -0.102 3.971 -5.626 1.00 90.00 109 ALA A CA 1
ATOM 869 C C . ALA A 1 109 ? 1.390 3.833 -5.982 1.00 90.00 109 ALA A C 1
ATOM 871 O O . ALA A 1 109 ? 1.798 4.268 -7.054 1.00 90.00 109 ALA A O 1
ATOM 872 N N . LEU A 1 110 ? 2.179 3.145 -5.146 1.00 89.19 110 LEU A N 1
ATOM 873 C CA . LEU A 1 110 ? 3.584 2.801 -5.415 1.00 89.19 110 LEU A CA 1
ATOM 874 C C . LEU A 1 110 ? 3.787 1.865 -6.621 1.00 89.19 110 LEU A C 1
ATOM 876 O O . LEU A 1 110 ? 4.912 1.723 -7.089 1.00 89.19 110 LEU A O 1
ATOM 880 N N . LEU A 1 111 ? 2.735 1.250 -7.165 1.00 91.50 111 LEU A N 1
ATOM 881 C CA . LEU A 1 111 ? 2.851 0.434 -8.379 1.00 91.50 111 LEU A CA 1
ATOM 882 C C . LEU A 1 111 ? 3.006 1.291 -9.645 1.00 91.50 111 LEU A C 1
ATOM 884 O O . LEU A 1 111 ? 3.625 0.847 -10.606 1.00 91.50 111 LEU A O 1
ATOM 888 N N . ILE A 1 112 ? 2.483 2.521 -9.642 1.00 89.12 112 ILE A N 1
ATOM 889 C CA . ILE A 1 112 ? 2.589 3.468 -10.764 1.00 89.12 112 ILE A CA 1
ATOM 890 C C . ILE A 1 112 ? 4.045 3.867 -11.051 1.00 89.12 112 ILE A C 1
ATOM 892 O O . ILE A 1 112 ? 4.480 3.718 -12.191 1.00 89.12 112 ILE A O 1
ATOM 896 N N . PRO A 1 113 ? 4.837 4.360 -10.080 1.00 86.50 113 PRO A N 1
ATOM 897 C CA . PRO A 1 113 ? 6.236 4.688 -10.335 1.00 86.50 113 PRO A CA 1
ATOM 898 C C . PRO A 1 113 ? 7.056 3.459 -10.737 1.00 86.50 113 PRO A C 1
ATOM 900 O O . PRO A 1 113 ? 7.905 3.594 -11.607 1.00 86.50 113 PRO A O 1
ATOM 903 N N . ALA A 1 114 ? 6.799 2.276 -10.165 1.00 88.88 114 ALA A N 1
ATOM 904 C CA . ALA A 1 114 ? 7.491 1.046 -10.552 1.00 88.88 114 ALA A CA 1
ATOM 905 C C . ALA A 1 114 ? 7.207 0.696 -12.018 1.00 88.88 114 ALA A C 1
ATOM 907 O O . ALA A 1 114 ? 8.130 0.440 -12.786 1.00 88.88 114 ALA A O 1
ATOM 908 N N . PHE A 1 115 ? 5.944 0.824 -12.438 1.00 90.69 115 PHE A N 1
ATOM 909 C CA . PHE A 1 115 ? 5.548 0.688 -13.837 1.00 90.69 115 PHE A CA 1
ATOM 910 C C . PHE A 1 115 ? 6.308 1.669 -14.739 1.00 90.69 115 PHE A C 1
ATOM 912 O O . PHE A 1 115 ? 6.878 1.254 -15.743 1.00 90.69 115 PHE A O 1
ATOM 919 N N . CYS A 1 116 ? 6.383 2.953 -14.376 1.00 88.81 116 CYS A N 1
ATOM 920 C CA . CYS A 1 116 ? 7.127 3.949 -15.153 1.00 88.81 116 CYS A CA 1
ATOM 921 C C . CYS A 1 116 ? 8.636 3.657 -15.203 1.00 88.81 116 CYS A C 1
ATOM 923 O O . CYS A 1 116 ? 9.245 3.746 -16.267 1.00 88.81 116 CYS A O 1
ATOM 925 N N . LEU A 1 117 ? 9.235 3.294 -14.067 1.00 86.44 117 LEU A N 1
ATOM 926 C CA . LEU A 1 117 ? 10.664 3.011 -13.953 1.00 86.44 117 LEU A CA 1
ATOM 927 C C . LEU A 1 117 ? 11.061 1.764 -14.753 1.00 86.44 117 LEU A C 1
ATOM 929 O O . LEU A 1 117 ? 12.171 1.703 -15.280 1.00 86.44 117 LEU A O 1
ATOM 933 N N . SER A 1 118 ? 10.142 0.808 -14.910 1.00 87.62 118 SER A N 1
ATOM 934 C CA . SER A 1 118 ? 10.372 -0.397 -15.705 1.00 87.62 118 SER A CA 1
ATOM 935 C C . SER A 1 118 ? 10.764 -0.079 -17.155 1.00 87.62 118 SER A C 1
ATOM 937 O O . SER A 1 118 ? 11.668 -0.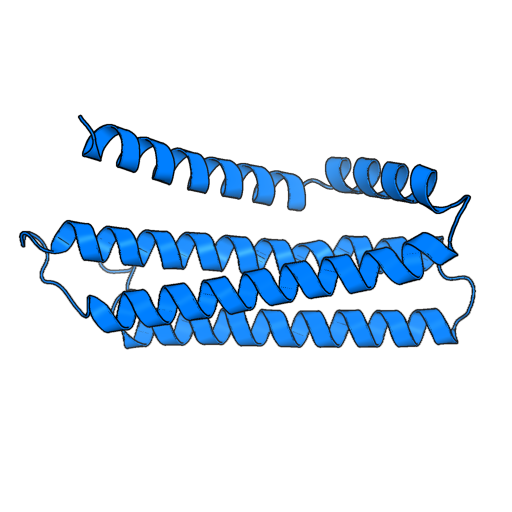711 -17.687 1.00 87.62 118 SER A O 1
ATOM 939 N N . PHE A 1 119 ? 10.199 0.970 -17.768 1.00 87.44 119 PHE A N 1
ATOM 940 C CA . PHE A 1 119 ? 10.568 1.390 -19.127 1.00 87.44 119 PHE A CA 1
ATOM 941 C C . PHE A 1 119 ? 11.976 1.985 -19.220 1.00 87.44 119 PHE A C 1
ATOM 943 O O . PHE A 1 119 ? 12.547 2.022 -20.305 1.00 87.44 119 PHE A O 1
ATOM 950 N N . MET A 1 120 ? 12.515 2.486 -18.108 1.00 84.81 120 MET A N 1
ATOM 951 C CA . MET A 1 120 ? 13.845 3.096 -18.054 1.00 84.81 120 MET A CA 1
ATOM 952 C C . MET A 1 120 ? 14.938 2.092 -17.673 1.00 84.81 120 MET A C 1
ATOM 954 O O . MET A 1 120 ? 16.102 2.346 -17.961 1.00 84.81 120 MET A O 1
ATOM 958 N N . MET A 1 121 ? 14.575 1.004 -16.984 1.00 83.06 121 MET A N 1
ATOM 959 C CA . MET A 1 121 ? 15.513 0.024 -16.418 1.00 83.06 121 MET A CA 1
ATOM 960 C C . MET A 1 121 ? 15.520 -1.324 -17.142 1.00 83.06 121 MET A C 1
ATOM 962 O O . MET A 1 121 ? 16.489 -2.073 -17.019 1.00 83.06 121 MET A O 1
ATOM 966 N N . LEU A 1 122 ? 14.434 -1.677 -17.838 1.00 83.31 122 LEU A N 1
ATOM 967 C CA . LEU A 1 122 ? 14.265 -2.989 -18.461 1.00 83.31 122 LEU A CA 1
ATOM 968 C C . LEU A 1 122 ? 14.474 -2.905 -19.972 1.00 83.31 122 LEU A C 1
ATOM 970 O O . LEU A 1 122 ? 13.590 -2.477 -20.710 1.00 83.31 122 LEU A O 1
ATOM 974 N N . ASP A 1 123 ? 15.615 -3.409 -20.434 1.00 83.06 123 ASP A 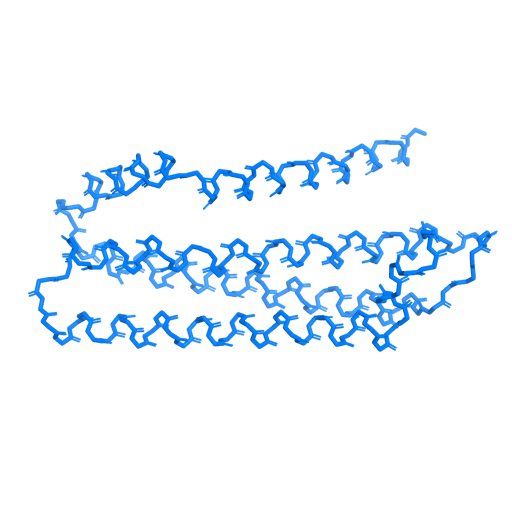N 1
ATOM 975 C CA . ASP A 1 123 ? 15.974 -3.362 -21.857 1.00 83.06 123 ASP A CA 1
ATOM 976 C C . ASP A 1 123 ? 15.320 -4.476 -22.690 1.00 83.06 123 ASP A C 1
ATOM 978 O O . ASP A 1 123 ? 15.233 -4.382 -23.916 1.00 83.06 123 ASP A O 1
ATOM 982 N N . THR A 1 124 ? 14.857 -5.560 -22.053 1.00 86.00 124 THR A N 1
ATOM 983 C CA . THR A 1 124 ? 14.309 -6.716 -22.777 1.00 86.00 124 THR A CA 1
ATOM 984 C C . THR A 1 124 ? 12.777 -6.763 -22.727 1.00 86.00 124 THR A C 1
ATOM 986 O O . THR A 1 124 ? 12.190 -6.685 -21.641 1.00 86.00 124 THR A O 1
ATOM 989 N N . PRO A 1 125 ? 12.094 -6.987 -23.873 1.00 88.06 125 PRO A N 1
ATOM 990 C CA . PRO A 1 125 ? 10.633 -7.051 -23.910 1.00 88.06 125 PRO A CA 1
ATOM 991 C C . PRO A 1 125 ? 10.056 -8.112 -22.970 1.00 88.06 125 PRO A C 1
ATOM 993 O O . PRO A 1 125 ? 9.041 -7.883 -22.321 1.00 88.06 125 PRO A O 1
ATOM 996 N N . TRP A 1 126 ? 10.706 -9.275 -22.866 1.00 88.50 126 TRP A N 1
ATOM 997 C CA . TRP A 1 126 ? 10.235 -10.361 -22.005 1.00 88.50 126 TRP A CA 1
ATOM 998 C C . TRP A 1 126 ? 10.293 -10.005 -20.513 1.00 88.50 126 TRP A C 1
ATOM 1000 O O . TRP A 1 126 ? 9.329 -10.268 -19.794 1.00 88.50 126 TRP A O 1
ATOM 1010 N N . MET A 1 127 ? 11.375 -9.369 -20.043 1.00 85.69 127 MET A N 1
ATOM 1011 C CA . MET A 1 127 ? 11.462 -8.907 -18.651 1.00 85.69 127 MET A CA 1
ATOM 1012 C C . MET A 1 127 ? 10.415 -7.838 -18.353 1.00 85.69 127 MET A C 1
ATOM 1014 O O . MET A 1 127 ? 9.783 -7.894 -17.302 1.00 85.69 127 MET A O 1
ATOM 1018 N N . LEU A 1 128 ? 10.178 -6.922 -19.296 1.00 89.50 128 LEU A N 1
ATOM 1019 C CA . LEU A 1 128 ? 9.142 -5.900 -19.177 1.00 89.50 128 LEU A CA 1
ATOM 1020 C C . LEU A 1 128 ? 7.746 -6.532 -19.021 1.00 89.50 128 LEU A C 1
ATOM 1022 O O . LEU A 1 128 ? 7.000 -6.177 -18.110 1.00 89.50 128 LEU A O 1
ATOM 1026 N N . TRP A 1 129 ? 7.405 -7.524 -19.852 1.00 92.44 129 TRP A N 1
ATOM 1027 C CA . TRP A 1 129 ? 6.140 -8.263 -19.736 1.00 92.44 129 TRP A CA 1
ATOM 1028 C C . TRP A 1 129 ? 6.006 -8.993 -18.399 1.00 92.44 129 TRP A C 1
ATOM 1030 O O . TRP A 1 129 ? 4.950 -8.921 -17.767 1.00 92.44 129 TRP A O 1
ATOM 1040 N N . LEU A 1 130 ? 7.063 -9.676 -17.953 1.00 91.62 130 LEU A N 1
ATOM 1041 C CA . LEU A 1 130 ? 7.068 -10.391 -16.678 1.00 91.62 130 LEU A CA 1
ATOM 1042 C C . LEU A 1 130 ? 6.890 -9.432 -15.493 1.00 91.62 130 LEU A C 1
ATOM 1044 O O . LEU A 1 130 ? 6.089 -9.697 -14.596 1.00 91.62 130 LEU A O 1
ATOM 1048 N N . HIS A 1 131 ? 7.595 -8.302 -15.512 1.00 91.75 131 HIS A N 1
ATOM 1049 C CA . HIS A 1 131 ? 7.498 -7.263 -14.495 1.00 91.75 131 HIS A CA 1
ATOM 1050 C C . HIS A 1 131 ? 6.092 -6.638 -14.466 1.00 91.75 131 HIS A C 1
ATOM 1052 O O . HIS A 1 131 ? 5.477 -6.545 -13.406 1.00 91.75 131 HIS A O 1
ATOM 1058 N N . HIS A 1 132 ? 5.507 -6.308 -15.621 1.00 93.44 132 HIS A N 1
ATOM 1059 C CA . HIS A 1 132 ? 4.130 -5.811 -15.685 1.00 93.44 132 HIS A CA 1
ATOM 1060 C C . HIS A 1 132 ? 3.101 -6.835 -15.202 1.00 93.44 132 HIS A C 1
ATOM 1062 O O . HIS A 1 132 ? 2.161 -6.470 -14.494 1.00 93.44 132 HIS A O 1
ATOM 1068 N N . ALA A 1 133 ? 3.279 -8.118 -15.531 1.00 94.88 133 ALA A N 1
ATOM 1069 C CA . ALA A 1 133 ? 2.434 -9.181 -14.997 1.00 94.88 133 ALA A CA 1
ATOM 1070 C C . ALA A 1 133 ? 2.542 -9.256 -13.465 1.00 94.88 133 ALA A C 1
ATOM 1072 O O . ALA A 1 133 ? 1.524 -9.365 -12.780 1.00 94.88 133 ALA A O 1
ATOM 1073 N N . PHE A 1 134 ? 3.752 -9.128 -12.915 1.00 93.88 134 PHE A N 1
ATOM 1074 C CA . PHE A 1 134 ? 3.985 -9.057 -11.473 1.00 93.88 134 PHE A CA 1
ATOM 1075 C C . PHE A 1 134 ? 3.292 -7.846 -10.825 1.00 93.88 134 PHE A C 1
ATOM 1077 O O . PHE A 1 134 ? 2.540 -8.023 -9.862 1.00 93.88 134 PHE A O 1
ATOM 1084 N N . LEU A 1 135 ? 3.450 -6.640 -11.381 1.00 94.81 135 LEU A N 1
ATOM 1085 C CA . LEU A 1 135 ? 2.765 -5.440 -10.888 1.00 94.81 135 LEU A CA 1
ATOM 1086 C C . LEU A 1 135 ? 1.238 -5.574 -10.963 1.00 94.81 135 LEU A C 1
ATOM 1088 O O . LEU A 1 135 ? 0.537 -5.195 -10.025 1.00 94.81 135 LEU A O 1
ATOM 1092 N N . ALA A 1 136 ? 0.706 -6.157 -12.039 1.00 95.94 136 ALA A N 1
ATOM 1093 C CA . ALA A 1 136 ? -0.726 -6.401 -12.188 1.00 95.94 136 ALA A CA 1
ATOM 1094 C C . ALA A 1 136 ? -1.250 -7.390 -11.134 1.00 95.94 136 ALA A C 1
ATOM 1096 O O . ALA A 1 136 ? -2.310 -7.167 -10.542 1.00 95.94 136 ALA A O 1
ATOM 1097 N N . LEU A 1 137 ? -0.500 -8.460 -10.846 1.00 96.06 137 LEU A N 1
ATOM 1098 C CA . LEU A 1 137 ? -0.831 -9.402 -9.776 1.00 96.06 137 LEU A CA 1
ATOM 1099 C C . LEU A 1 137 ? -0.846 -8.712 -8.407 1.00 96.06 137 LEU A C 1
ATOM 1101 O O . LEU A 1 137 ? -1.792 -8.916 -7.640 1.00 96.06 137 LEU A O 1
ATOM 1105 N N . LEU A 1 138 ? 0.147 -7.865 -8.117 1.00 94.81 138 LEU A N 1
ATOM 1106 C CA . LEU A 1 138 ? 0.188 -7.067 -6.891 1.00 94.81 138 LEU A CA 1
ATOM 1107 C C . LEU A 1 138 ? -0.997 -6.107 -6.799 1.00 94.81 138 LEU A C 1
ATOM 1109 O O . LEU A 1 138 ? -1.652 -6.057 -5.758 1.00 94.81 138 LEU A O 1
ATOM 1113 N N . LEU A 1 139 ? -1.328 -5.400 -7.881 1.00 94.75 139 LEU A N 1
ATOM 1114 C CA . LEU A 1 139 ? -2.470 -4.487 -7.925 1.00 94.75 139 LEU A CA 1
ATOM 1115 C C . LEU A 1 139 ? -3.771 -5.221 -7.590 1.00 94.75 139 LEU A C 1
ATOM 1117 O O . LEU A 1 139 ? -4.515 -4.807 -6.699 1.00 94.75 139 LEU A O 1
ATOM 1121 N N . VAL A 1 140 ? -4.030 -6.349 -8.260 1.00 95.75 140 VAL A N 1
ATOM 1122 C CA . VAL A 1 140 ? -5.214 -7.182 -8.006 1.00 95.75 140 VAL A CA 1
ATOM 1123 C C . VAL A 1 140 ? -5.228 -7.678 -6.562 1.00 95.75 140 VAL A C 1
ATOM 1125 O O . VAL A 1 140 ? -6.279 -7.687 -5.915 1.00 95.75 140 VAL A O 1
ATOM 1128 N N . TRP A 1 141 ? -4.077 -8.093 -6.040 1.00 94.44 141 TRP A N 1
ATOM 1129 C CA . TRP A 1 141 ? -3.948 -8.585 -4.676 1.00 94.44 141 TRP A CA 1
ATOM 1130 C C . TRP A 1 141 ? -4.233 -7.493 -3.633 1.00 94.44 141 TRP A C 1
ATOM 1132 O O . TRP A 1 141 ? -5.080 -7.695 -2.755 1.00 94.44 141 TRP A O 1
ATOM 1142 N N . HIS A 1 142 ? -3.619 -6.314 -3.766 1.00 92.75 142 HIS A N 1
ATOM 1143 C CA . HIS A 1 142 ? -3.862 -5.166 -2.892 1.00 92.75 142 HIS A CA 1
ATOM 1144 C C . HIS A 1 142 ? -5.318 -4.702 -2.974 1.00 92.75 142 HIS A C 1
ATOM 1146 O O . HIS A 1 142 ? -5.957 -4.501 -1.940 1.00 92.75 142 HIS A O 1
ATOM 1152 N N . TYR A 1 143 ? -5.888 -4.639 -4.178 1.00 92.94 143 TYR A N 1
ATOM 1153 C CA . TYR A 1 143 ? -7.291 -4.287 -4.376 1.00 92.94 143 TYR A CA 1
ATOM 1154 C C . TYR A 1 143 ? -8.244 -5.283 -3.695 1.00 92.94 143 TYR A C 1
ATOM 1156 O O . TYR A 1 143 ? -9.218 -4.891 -3.044 1.00 92.94 143 TYR A O 1
ATOM 1164 N N . ARG A 1 144 ? -7.959 -6.590 -3.778 1.00 93.19 144 ARG A N 1
ATOM 1165 C CA . ARG A 1 144 ? -8.731 -7.625 -3.066 1.00 93.19 144 ARG A CA 1
ATOM 11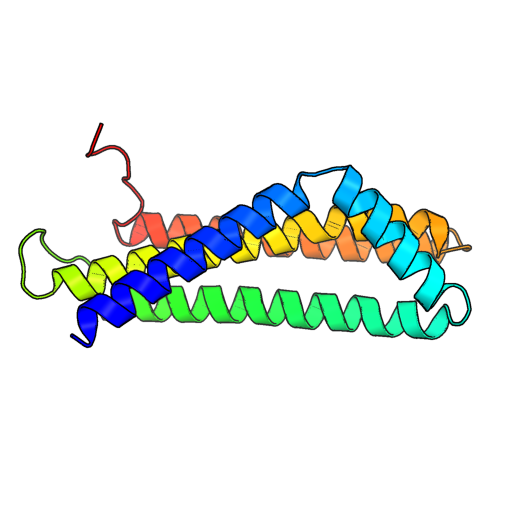66 C C . ARG A 1 144 ? -8.645 -7.459 -1.551 1.00 93.19 144 ARG A C 1
ATOM 1168 O O . ARG A 1 144 ? -9.666 -7.629 -0.880 1.00 93.19 144 ARG A O 1
ATOM 1175 N N . LEU A 1 145 ? -7.471 -7.130 -1.010 1.00 90.81 145 LEU A N 1
ATOM 1176 C CA . LEU A 1 145 ? -7.309 -6.862 0.420 1.00 90.81 145 LEU A CA 1
ATOM 1177 C C . LEU A 1 145 ? -8.051 -5.606 0.861 1.00 90.81 145 LEU A C 1
ATOM 1179 O O . LEU A 1 145 ? -8.764 -5.662 1.861 1.00 90.81 145 LEU A O 1
ATOM 1183 N N . TYR A 1 146 ? -7.956 -4.523 0.095 1.00 89.88 146 TYR A N 1
ATOM 1184 C CA . TYR A 1 146 ? -8.699 -3.293 0.343 1.00 89.88 146 TYR A CA 1
ATOM 1185 C C . TYR A 1 146 ? -10.215 -3.556 0.369 1.00 89.88 146 TYR A C 1
ATOM 1187 O O . TYR A 1 146 ? -10.894 -3.252 1.350 1.00 89.88 146 TYR A O 1
ATOM 1195 N N . ARG A 1 147 ? -10.753 -4.265 -0.637 1.00 91.31 147 ARG A N 1
ATOM 1196 C CA . ARG A 1 147 ? -12.174 -4.666 -0.657 1.00 91.31 147 ARG A CA 1
ATOM 1197 C C . ARG A 1 147 ? -12.554 -5.604 0.484 1.00 91.31 147 ARG A C 1
ATOM 1199 O O . ARG A 1 147 ? -13.680 -5.557 0.978 1.00 91.31 147 ARG A O 1
ATOM 1206 N N . ARG A 1 148 ? -11.657 -6.501 0.902 1.00 90.50 148 ARG A N 1
ATOM 1207 C CA . ARG A 1 148 ? -11.885 -7.356 2.075 1.00 90.50 148 ARG A CA 1
ATOM 1208 C C . ARG A 1 148 ? -11.974 -6.516 3.347 1.00 90.50 148 ARG A C 1
ATOM 1210 O O . ARG A 1 148 ? -12.898 -6.739 4.119 1.00 90.50 148 ARG A O 1
ATOM 1217 N N . LEU A 1 149 ? -11.065 -5.566 3.539 1.00 90.81 149 LEU A N 1
ATOM 1218 C CA . LEU A 1 149 ? -11.051 -4.679 4.698 1.00 90.81 149 LEU A CA 1
ATOM 1219 C C . LEU A 1 149 ? -12.350 -3.873 4.794 1.00 90.81 149 LEU A C 1
ATOM 1221 O O . LEU A 1 149 ? -12.989 -3.893 5.840 1.00 90.81 149 LEU A O 1
ATOM 1225 N N . HIS A 1 150 ? -12.800 -3.284 3.684 1.00 89.25 150 HIS A N 1
ATOM 1226 C CA . HIS A 1 150 ? -14.056 -2.535 3.640 1.00 89.25 150 HIS A CA 1
ATOM 1227 C C . HIS A 1 150 ? -15.278 -3.415 3.962 1.00 89.25 150 HIS A C 1
ATOM 1229 O O . HIS A 1 150 ? -16.160 -3.024 4.726 1.00 89.25 150 HIS A O 1
ATOM 1235 N N . ARG A 1 151 ? -15.309 -4.660 3.457 1.00 88.69 151 ARG A N 1
ATOM 1236 C CA . ARG A 1 151 ? -16.352 -5.636 3.824 1.00 88.69 151 ARG A CA 1
ATOM 1237 C C . ARG A 1 151 ? -16.335 -5.979 5.312 1.00 88.69 151 ARG A C 1
ATOM 1239 O O . ARG A 1 151 ? -17.405 -6.089 5.899 1.00 88.69 151 ARG A O 1
ATOM 1246 N N . ILE A 1 152 ? -15.155 -6.131 5.918 1.00 87.81 152 ILE A N 1
ATOM 1247 C CA . ILE A 1 152 ? -15.021 -6.378 7.361 1.00 87.81 152 ILE A CA 1
ATOM 1248 C C . ILE A 1 152 ? -15.506 -5.153 8.148 1.00 87.81 152 ILE A C 1
ATOM 1250 O O . ILE A 1 152 ? -16.335 -5.317 9.039 1.00 87.81 152 ILE A O 1
ATOM 1254 N N . LYS A 1 153 ? -15.066 -3.939 7.783 1.00 86.94 153 LYS A N 1
ATOM 1255 C CA . LYS A 1 153 ? -15.501 -2.671 8.400 1.00 86.94 153 LYS A CA 1
ATOM 1256 C C . LYS A 1 153 ? -17.032 -2.569 8.399 1.00 86.94 153 LYS A C 1
ATOM 1258 O O . LYS A 1 153 ? -17.638 -2.377 9.451 1.00 86.94 153 LYS A O 1
ATOM 1263 N N . LYS A 1 154 ? -17.667 -2.829 7.248 1.00 85.94 154 LYS A N 1
ATOM 1264 C CA . LYS A 1 154 ? -19.131 -2.843 7.102 1.00 85.94 154 LYS A CA 1
ATOM 1265 C C . LYS A 1 154 ? -19.812 -3.944 7.922 1.00 85.94 154 LYS A C 1
ATOM 1267 O O . LYS A 1 154 ? -20.756 -3.658 8.648 1.00 85.94 154 LYS A O 1
ATOM 1272 N N . ALA A 1 155 ? -19.334 -5.188 7.850 1.00 85.00 155 ALA A N 1
ATOM 1273 C CA . ALA A 1 155 ? -19.922 -6.319 8.580 1.00 85.00 155 ALA A CA 1
ATOM 1274 C C . ALA A 1 155 ? -19.849 -6.158 10.108 1.00 85.00 155 ALA A C 1
ATOM 1276 O O . ALA A 1 155 ? -20.656 -6.735 10.831 1.00 85.00 155 ALA A O 1
ATOM 1277 N N . ARG A 1 156 ? -18.882 -5.378 10.600 1.00 81.00 156 ARG A N 1
ATOM 1278 C CA . ARG A 1 156 ? -18.690 -5.073 12.022 1.00 81.00 156 ARG A CA 1
ATOM 1279 C C . ARG A 1 156 ? -19.419 -3.806 12.483 1.00 81.00 156 ARG A C 1
ATOM 1281 O O . ARG A 1 156 ? -19.279 -3.443 13.641 1.00 81.00 156 ARG A O 1
ATOM 1288 N N . GLY A 1 157 ? -20.186 -3.145 11.611 1.00 79.00 157 GLY A N 1
ATOM 1289 C CA . GLY A 1 157 ? -20.957 -1.946 11.961 1.00 79.00 157 GLY A CA 1
ATOM 1290 C C . GLY A 1 157 ? -20.143 -0.648 12.018 1.00 79.00 157 GLY A C 1
ATOM 1291 O O . GLY A 1 157 ? -20.657 0.362 12.479 1.00 79.00 157 GLY A O 1
ATOM 1292 N N . TYR A 1 158 ? -18.902 -0.655 11.523 1.00 77.00 158 TYR A N 1
ATOM 1293 C CA . TYR A 1 158 ? -18.019 0.519 11.462 1.00 77.00 158 TYR A CA 1
ATOM 1294 C C . TYR A 1 158 ? -18.049 1.231 10.097 1.00 77.00 158 TYR A C 1
ATOM 1296 O O . TYR A 1 158 ? -17.213 2.087 9.837 1.00 77.00 158 TYR A O 1
ATOM 1304 N N . GLY A 1 159 ? -18.929 0.816 9.179 1.00 66.31 159 GLY A N 1
ATOM 1305 C CA . GLY A 1 159 ? -18.962 1.307 7.793 1.00 66.31 159 GLY A CA 1
ATOM 1306 C C . GLY A 1 159 ? -19.922 2.469 7.524 1.00 66.31 159 GLY A C 1
ATOM 1307 O O . GLY A 1 159 ? -19.908 2.988 6.412 1.00 66.31 159 GLY A O 1
ATOM 1308 N N . ASP A 1 160 ? -20.752 2.854 8.496 1.00 59.06 160 ASP A N 1
ATOM 1309 C CA . ASP A 1 160 ? -21.765 3.900 8.320 1.00 59.06 160 ASP A CA 1
ATOM 1310 C C . ASP A 1 160 ? -21.256 5.251 8.839 1.00 59.06 160 ASP A C 1
ATOM 1312 O O . ASP A 1 160 ? -21.666 5.734 9.894 1.00 59.06 160 ASP A O 1
ATOM 1316 N N . ASP A 1 161 ? -20.412 5.899 8.038 1.00 51.28 161 ASP A N 1
ATOM 1317 C CA . ASP A 1 161 ? -20.049 7.313 8.218 1.00 51.28 161 ASP A CA 1
ATOM 1318 C C . ASP A 1 161 ? -21.223 8.265 7.855 1.00 51.28 161 ASP A C 1
ATOM 1320 O O . ASP A 1 161 ? -21.156 9.469 8.079 1.00 51.28 161 ASP A O 1
ATOM 1324 N N . ASN A 1 162 ? -22.359 7.735 7.374 1.00 39.59 162 ASN A N 1
ATOM 1325 C CA . ASN A 1 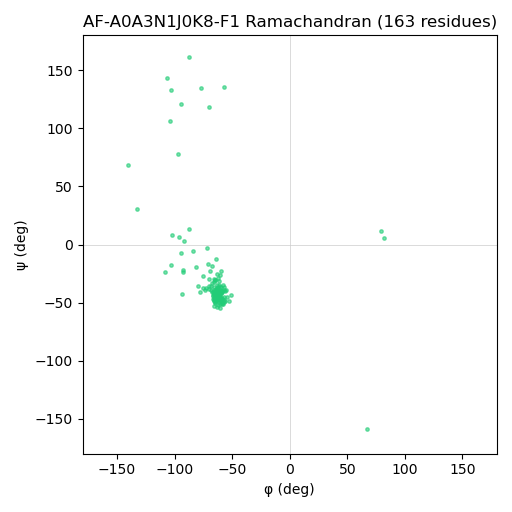162 ? -23.547 8.503 6.960 1.00 39.59 162 ASN A CA 1
ATOM 1326 C C . ASN A 1 162 ? -24.563 8.814 8.082 1.00 39.59 162 ASN A C 1
ATOM 1328 O O . ASN A 1 162 ? -25.687 9.215 7.789 1.00 39.59 162 ASN A O 1
ATOM 1332 N N . ARG A 1 163 ? -24.226 8.634 9.366 1.00 36.47 163 ARG A N 1
ATOM 1333 C CA . ARG A 1 163 ? -25.108 9.038 10.490 1.00 36.47 163 ARG A CA 1
ATOM 1334 C C . ARG A 1 163 ? -24.697 10.344 11.183 1.00 36.47 163 ARG A C 1
ATOM 1336 O O . ARG A 1 163 ? -25.264 10.670 12.223 1.00 36.47 163 ARG A O 1
ATOM 1343 N N . LEU A 1 164 ? -23.727 11.077 10.633 1.00 38.41 164 LEU A N 1
ATOM 1344 C CA . LEU A 1 164 ? -23.247 12.358 11.174 1.00 38.41 164 LEU A CA 1
ATOM 1345 C C . LEU A 1 164 ? -23.127 13.467 10.109 1.00 38.41 164 LEU A C 1
ATOM 1347 O O . LEU A 1 164 ? -22.281 14.348 10.248 1.00 38.41 164 LEU A O 1
ATOM 1351 N N . ALA A 1 165 ? -23.975 13.430 9.077 1.00 34.38 165 ALA A N 1
ATOM 1352 C CA . ALA A 1 165 ? -24.253 14.582 8.218 1.00 34.38 165 ALA A CA 1
ATOM 1353 C C . ALA A 1 165 ? -25.652 15.122 8.533 1.00 34.38 165 ALA A C 1
ATOM 1355 O O . ALA A 1 165 ? -26.576 14.282 8.648 1.00 34.38 165 ALA A O 1
#

Nearest PDB structures (foldseek):
  8zak-assembly1_A  TM=7.002E-01  e=3.452E+00  Campylobacter jejuni
  7q83-assembly1_B  TM=6.998E-01  e=6.394E+00  Saccharomyces cerevisiae S288C
  5lg4-assembly1_A  TM=7.137E-01  e=7.085E+00  Saccharomyces cerevisiae S288C

pLDDT: mean 84.08, std 10.94, range [34.38, 96.06]